Protein AF-A0A7V7UW98-F1 (afdb_monomer_lite)

Organism: NCBI:txid1071718

Foldseek 3Di:
DDDDDDDPPDPPPPDDPPDPDDDPDDDDDDCLVVLLVVLVVCVVVVVDDPVRSVVSVVVSVVVVVVVVVVVVVVVVVVPDPPDDDDPDPPDPPDDD

Sequence (96 aa):
MERQVENNLKTVIERSGNSDVDLTVNVDIDTTPIAYGILCSIFAKGDLTELELEKAIQKLDHLIDRDKNKKRRKKSEENKPKLYDFPQPPSRRNWF

Structure (mmCIF, N/CA/C/O backbone):
data_AF-A0A7V7UW98-F1
#
_entry.id   AF-A0A7V7UW98-F1
#
loop_
_atom_site.group_PDB
_atom_site.id
_atom_site.type_symbol
_atom_site.label_atom_id
_atom_site.label_alt_id
_atom_site.label_comp_id
_atom_site.label_asym_id
_atom_site.label_entity_id
_atom_site.label_seq_id
_atom_site.pdbx_PDB_ins_code
_atom_site.Cartn_x
_atom_site.Cartn_y
_atom_site.Cartn_z
_atom_site.occupancy
_atom_site.B_iso_or_equiv
_atom_site.auth_seq_id
_atom_site.auth_comp_id
_atom_site.auth_asym_id
_atom_site.auth_atom_id
_atom_site.pdbx_PDB_model_num
ATOM 1 N N . MET A 1 1 ? -16.646 3.275 -27.347 1.00 39.56 1 MET A N 1
ATOM 2 C CA . MET A 1 1 ? -15.632 4.070 -28.070 1.00 39.56 1 MET A CA 1
ATOM 3 C C . MET A 1 1 ? -14.443 4.190 -27.131 1.00 39.56 1 MET A C 1
ATOM 5 O O . MET A 1 1 ? -14.436 5.050 -26.261 1.00 39.56 1 MET A O 1
ATOM 9 N N . GLU A 1 2 ? -13.532 3.223 -27.189 1.00 42.47 2 GLU A N 1
ATOM 10 C CA . GLU A 1 2 ? -12.349 3.183 -26.324 1.00 42.47 2 GLU A CA 1
ATOM 11 C C . GLU A 1 2 ? -11.293 4.123 -26.914 1.00 42.47 2 GLU A C 1
ATOM 13 O O . GLU A 1 2 ? -10.982 4.040 -28.102 1.00 42.47 2 GLU A O 1
ATOM 18 N N . ARG A 1 3 ? -10.800 5.080 -26.119 1.00 51.31 3 ARG A N 1
ATOM 19 C CA . ARG A 1 3 ? -9.732 5.988 -26.553 1.00 51.31 3 ARG A CA 1
ATOM 20 C C 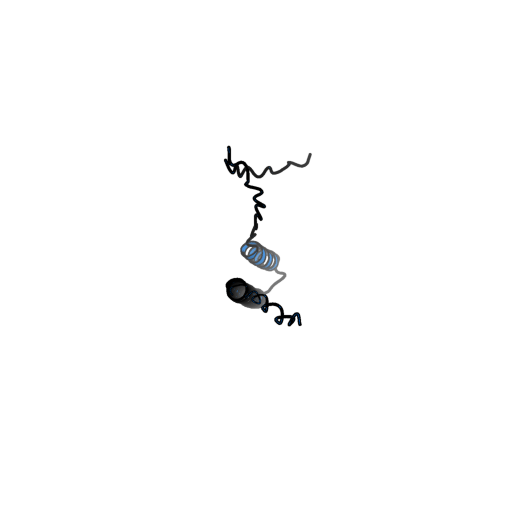. ARG A 1 3 ? -8.403 5.250 -26.449 1.00 51.31 3 ARG A C 1
ATOM 22 O O . ARG A 1 3 ? -7.991 4.892 -25.350 1.00 51.31 3 ARG A O 1
ATOM 29 N N . GLN A 1 4 ? -7.739 5.057 -27.582 1.00 43.28 4 GLN A N 1
ATOM 30 C CA . GLN A 1 4 ? -6.345 4.630 -27.613 1.00 43.28 4 GLN A CA 1
ATOM 31 C C . GLN A 1 4 ? -5.481 5.744 -27.008 1.00 43.28 4 GLN A C 1
ATOM 33 O O . GLN A 1 4 ? -5.516 6.887 -27.460 1.00 43.28 4 GLN A O 1
ATOM 38 N N . VAL A 1 5 ? -4.755 5.428 -25.937 1.00 58.25 5 VAL A N 1
ATOM 39 C CA . VAL A 1 5 ? -3.770 6.332 -25.334 1.00 58.25 5 VAL A CA 1
ATOM 40 C C . VAL A 1 5 ? -2.453 6.106 -26.070 1.00 58.25 5 VAL A C 1
ATOM 42 O O . VAL A 1 5 ? -1.757 5.125 -25.823 1.00 58.25 5 VAL A O 1
ATOM 45 N N . GLU A 1 6 ? -2.139 6.980 -27.022 1.00 50.03 6 GLU A N 1
ATOM 46 C CA . GLU A 1 6 ? -0.899 6.910 -27.797 1.00 50.03 6 GLU A CA 1
ATOM 47 C C . GLU A 1 6 ? 0.288 7.447 -26.984 1.00 50.03 6 GLU A C 1
ATOM 49 O O . GLU A 1 6 ? 0.286 8.589 -26.515 1.00 50.03 6 GLU A O 1
ATOM 54 N N . ASN A 1 7 ? 1.331 6.628 -26.829 1.00 55.56 7 ASN A N 1
ATOM 55 C CA . ASN A 1 7 ? 2.591 7.031 -26.211 1.00 55.56 7 ASN A CA 1
ATOM 56 C C . ASN A 1 7 ? 3.473 7.743 -27.256 1.00 55.56 7 ASN A C 1
ATOM 58 O O . ASN A 1 7 ? 4.039 7.110 -28.142 1.00 55.56 7 ASN A O 1
ATOM 62 N N . ASN A 1 8 ? 3.574 9.071 -27.151 1.00 53.59 8 ASN A N 1
ATOM 63 C CA . ASN A 1 8 ? 4.308 9.946 -28.075 1.00 53.59 8 ASN A CA 1
ATOM 64 C C . ASN A 1 8 ? 5.801 10.124 -27.708 1.00 53.59 8 ASN A C 1
ATOM 66 O O . ASN A 1 8 ? 6.347 11.224 -27.803 1.00 53.59 8 ASN A O 1
ATOM 70 N N . LEU A 1 9 ? 6.501 9.067 -27.291 1.00 56.97 9 LEU A N 1
ATOM 71 C CA . LEU A 1 9 ? 7.962 9.118 -27.152 1.00 56.97 9 LEU A CA 1
ATOM 72 C C . LEU A 1 9 ? 8.626 8.976 -28.533 1.00 56.97 9 LEU A C 1
ATOM 74 O O . LEU A 1 9 ? 9.037 7.893 -28.937 1.00 56.97 9 LEU A O 1
ATOM 78 N N . LYS A 1 10 ? 8.727 10.084 -29.279 1.00 54.53 10 LYS A N 1
ATOM 79 C CA . LYS A 1 10 ? 9.514 10.151 -30.522 1.00 54.53 10 LYS A CA 1
ATOM 80 C C . LYS A 1 10 ? 11.011 10.096 -30.203 1.00 54.53 10 LYS A C 1
ATOM 82 O O . LYS A 1 10 ? 11.624 11.121 -29.912 1.00 54.53 10 LYS A O 1
ATOM 87 N N . THR A 1 11 ? 11.620 8.917 -30.297 1.00 57.72 11 THR A N 1
ATOM 88 C CA . THR A 1 11 ? 13.079 8.778 -30.377 1.00 57.72 11 THR A CA 1
ATOM 89 C C . THR A 1 11 ? 13.518 9.045 -31.818 1.00 57.72 11 THR A C 1
ATOM 91 O O . THR A 1 11 ? 13.392 8.211 -32.709 1.00 57.72 11 THR A O 1
ATOM 94 N N . VAL A 1 12 ? 13.990 10.264 -32.074 1.00 53.06 12 VAL A N 1
ATOM 95 C CA . VAL A 1 12 ? 14.528 10.667 -33.379 1.00 53.06 12 VAL A CA 1
ATOM 96 C C . VAL A 1 12 ? 15.894 10.000 -33.566 1.00 53.06 12 VAL A C 1
ATOM 98 O O . VAL A 1 12 ? 16.904 10.498 -33.077 1.00 53.06 12 VAL A O 1
ATOM 101 N N . ILE A 1 13 ? 15.938 8.855 -34.249 1.00 59.56 13 ILE A N 1
ATOM 102 C CA . ILE A 1 13 ? 17.181 8.261 -34.761 1.00 59.56 13 ILE A CA 1
ATOM 103 C C . ILE A 1 13 ? 17.007 8.132 -36.268 1.00 59.56 13 ILE A C 1
ATOM 105 O O . ILE A 1 13 ? 16.453 7.160 -36.768 1.00 59.56 13 ILE A O 1
ATOM 109 N N . GLU A 1 14 ? 17.419 9.167 -36.996 1.00 53.34 14 GLU A N 1
ATOM 110 C CA . GLU A 1 14 ? 17.096 9.257 -38.419 1.00 53.34 14 GLU A CA 1
ATOM 111 C C . GLU A 1 14 ? 18.051 8.468 -39.323 1.00 53.34 14 GLU A C 1
ATOM 113 O O . GLU A 1 14 ? 17.611 8.091 -40.405 1.00 53.34 14 GLU A O 1
ATOM 118 N N . ARG A 1 15 ? 19.314 8.170 -38.949 1.00 51.53 15 ARG A N 1
ATOM 119 C CA . ARG A 1 15 ? 20.257 7.417 -39.821 1.00 51.53 15 ARG A CA 1
ATOM 120 C C . ARG A 1 15 ? 21.400 6.707 -39.065 1.00 51.53 15 ARG A C 1
ATOM 122 O O . ARG A 1 15 ? 22.380 7.352 -38.710 1.00 51.53 15 ARG A O 1
ATOM 129 N N . SER A 1 16 ? 21.345 5.379 -38.912 1.00 53.78 16 SER A N 1
ATOM 130 C CA . SER A 1 16 ? 22.542 4.537 -38.697 1.00 53.78 16 SER A CA 1
ATOM 131 C C . SER A 1 16 ? 22.310 3.108 -39.203 1.00 53.78 16 SER A C 1
ATOM 133 O O . SER A 1 16 ? 21.484 2.368 -38.682 1.00 53.78 16 SER A O 1
ATOM 135 N N . GLY A 1 17 ? 23.035 2.719 -40.254 1.00 59.66 17 GLY A N 1
ATOM 136 C CA . GLY A 1 17 ? 22.859 1.464 -40.999 1.00 59.66 17 GLY A CA 1
ATOM 137 C C . GLY A 1 17 ? 23.384 0.193 -40.320 1.00 59.66 17 GLY A C 1
ATOM 138 O O . GLY A 1 17 ? 23.835 -0.698 -41.024 1.00 59.66 17 GLY A O 1
ATOM 139 N N . ASN A 1 18 ? 23.359 0.111 -38.987 1.00 60.91 18 ASN A N 1
ATOM 140 C CA . ASN A 1 18 ? 23.666 -1.113 -38.226 1.00 60.91 18 ASN A CA 1
ATOM 141 C C . ASN A 1 18 ? 22.934 -1.181 -36.869 1.00 60.91 18 ASN A C 1
ATOM 143 O O . ASN A 1 18 ? 23.253 -2.022 -36.033 1.00 60.91 18 ASN A O 1
ATOM 147 N N . SER A 1 19 ? 22.000 -0.266 -36.601 1.00 58.53 19 SER A N 1
ATOM 148 C CA . SER A 1 19 ? 21.403 -0.109 -35.277 1.00 58.53 19 SER A CA 1
ATOM 149 C C . SER A 1 19 ? 20.105 -0.907 -35.155 1.00 58.53 19 SER A C 1
ATOM 151 O O . SER A 1 19 ? 19.021 -0.326 -35.159 1.00 58.53 19 SER A O 1
ATOM 153 N N . ASP A 1 20 ? 20.218 -2.229 -35.055 1.00 59.69 20 ASP A N 1
ATOM 154 C CA . ASP A 1 20 ? 19.151 -3.043 -34.467 1.00 59.69 20 ASP A CA 1
ATOM 155 C C . ASP A 1 20 ? 19.183 -2.787 -32.955 1.00 59.69 20 ASP A C 1
ATOM 157 O O . ASP A 1 20 ? 20.015 -3.324 -32.222 1.00 59.69 20 ASP A O 1
ATOM 161 N N . VAL A 1 21 ? 18.408 -1.796 -32.517 1.00 63.41 21 VAL A N 1
ATOM 162 C CA . VAL A 1 21 ? 18.370 -1.353 -31.122 1.00 63.41 21 VAL A CA 1
ATOM 163 C C . VAL A 1 21 ? 17.034 -1.780 -30.546 1.00 63.41 21 VAL A C 1
ATOM 165 O O . VAL A 1 21 ? 16.028 -1.087 -30.699 1.00 63.41 21 VAL A O 1
ATOM 168 N N . ASP A 1 22 ? 17.045 -2.904 -29.836 1.00 68.88 22 ASP A N 1
ATOM 169 C CA . ASP A 1 22 ? 15.925 -3.327 -29.006 1.00 68.88 22 ASP A CA 1
ATOM 170 C C . ASP A 1 22 ? 15.790 -2.380 -27.806 1.00 68.88 22 ASP A C 1
ATOM 172 O O . ASP A 1 22 ? 16.469 -2.497 -26.781 1.00 68.88 22 ASP A O 1
ATOM 176 N N . LEU A 1 23 ? 14.899 -1.396 -27.932 1.00 63.88 23 LEU A N 1
ATOM 177 C CA . LEU A 1 23 ? 14.536 -0.504 -26.837 1.00 63.88 23 LEU A CA 1
ATOM 178 C C . LEU A 1 23 ? 13.622 -1.247 -25.861 1.00 63.88 23 LEU A C 1
ATOM 180 O O . LEU A 1 23 ? 12.409 -1.327 -26.045 1.00 63.88 23 LEU A O 1
ATOM 184 N N . THR A 1 24 ? 14.199 -1.763 -24.778 1.00 72.50 24 THR A N 1
ATOM 185 C CA . THR A 1 24 ? 13.405 -2.278 -23.658 1.00 72.50 24 THR A CA 1
ATOM 186 C C . THR A 1 24 ? 12.944 -1.103 -22.794 1.00 72.50 24 THR A C 1
ATOM 188 O O . THR A 1 24 ? 13.688 -0.602 -21.950 1.00 72.50 24 THR A O 1
ATOM 191 N N . VAL A 1 25 ? 11.724 -0.615 -23.029 1.00 70.75 25 VAL A N 1
ATOM 192 C CA . VAL A 1 25 ? 11.128 0.452 -22.214 1.00 70.75 25 VAL A CA 1
ATOM 193 C C . VAL A 1 25 ? 10.527 -0.165 -20.953 1.00 70.75 25 VAL A C 1
ATOM 195 O O . VAL A 1 25 ? 9.455 -0.765 -20.990 1.00 70.75 25 VAL A O 1
ATOM 198 N N . ASN A 1 26 ? 11.213 -0.005 -19.822 1.00 73.31 26 ASN A N 1
ATOM 199 C CA . ASN A 1 26 ? 10.669 -0.380 -18.520 1.00 73.31 26 ASN A CA 1
ATOM 200 C C . ASN A 1 26 ? 9.774 0.752 -18.001 1.00 73.31 26 ASN A C 1
ATOM 202 O O . ASN A 1 26 ? 10.251 1.856 -17.741 1.00 73.31 26 ASN A O 1
ATOM 206 N N . VAL A 1 27 ? 8.477 0.475 -17.857 1.00 73.75 27 VAL A N 1
ATOM 207 C CA . VAL A 1 27 ? 7.508 1.401 -17.259 1.00 73.75 27 VAL A CA 1
ATOM 208 C C . VAL A 1 27 ? 7.282 0.992 -15.808 1.00 73.75 27 VAL A C 1
ATOM 210 O O . VAL A 1 27 ? 6.629 -0.014 -15.537 1.00 73.75 27 VAL A O 1
ATOM 213 N N . ASP A 1 28 ? 7.813 1.782 -14.878 1.00 75.94 28 ASP A N 1
ATOM 214 C CA . ASP A 1 28 ? 7.572 1.609 -13.446 1.00 75.94 28 ASP A CA 1
ATOM 215 C C . ASP A 1 28 ? 6.376 2.470 -13.015 1.00 75.94 28 ASP A C 1
ATOM 217 O O . ASP A 1 28 ? 6.402 3.696 -13.131 1.00 75.94 28 ASP A O 1
ATOM 221 N N . ILE A 1 29 ? 5.321 1.831 -12.504 1.00 81.31 29 ILE A N 1
ATOM 222 C CA . ILE A 1 29 ? 4.137 2.513 -11.964 1.00 81.31 29 ILE A CA 1
ATOM 223 C C . ILE A 1 29 ? 4.222 2.487 -10.437 1.00 81.31 29 ILE A C 1
ATOM 225 O O . ILE A 1 29 ? 4.239 1.413 -9.832 1.00 81.31 29 ILE A O 1
ATOM 229 N N . ASP A 1 30 ? 4.253 3.662 -9.804 1.00 85.00 30 ASP A N 1
ATOM 230 C CA . ASP A 1 30 ? 4.177 3.767 -8.346 1.00 85.00 30 ASP A CA 1
ATOM 231 C C . ASP A 1 30 ? 2.725 3.609 -7.873 1.00 85.00 30 ASP A C 1
ATOM 233 O O . ASP A 1 30 ? 1.877 4.481 -8.066 1.00 85.00 30 ASP A O 1
ATOM 237 N N . THR A 1 31 ? 2.432 2.469 -7.253 1.00 90.81 31 THR A N 1
ATOM 238 C CA . THR A 1 31 ? 1.103 2.139 -6.726 1.00 90.81 31 THR A CA 1
ATOM 239 C C . THR A 1 31 ? 0.938 2.491 -5.248 1.00 90.81 31 THR A C 1
ATOM 241 O O . THR A 1 31 ? -0.116 2.216 -4.674 1.00 90.81 31 THR A O 1
ATOM 244 N N . THR A 1 32 ? 1.951 3.080 -4.602 1.00 92.94 32 THR A N 1
ATOM 245 C CA . THR A 1 32 ? 1.885 3.407 -3.170 1.00 92.94 32 THR A CA 1
ATOM 246 C C . THR A 1 32 ? 0.770 4.400 -2.820 1.00 92.94 32 THR A C 1
ATOM 248 O O . THR A 1 32 ? 0.019 4.099 -1.889 1.00 92.94 32 THR A O 1
ATOM 251 N N . PRO A 1 33 ? 0.521 5.494 -3.576 1.00 93.94 33 PRO A N 1
ATOM 252 C CA . PRO A 1 33 ? -0.545 6.440 -3.236 1.00 93.94 33 PRO A CA 1
ATOM 253 C C . PRO A 1 33 ? -1.938 5.812 -3.350 1.00 93.94 33 PRO A C 1
ATOM 255 O O . PRO A 1 33 ? -2.835 6.128 -2.571 1.00 93.94 33 PRO A O 1
ATOM 258 N N . ILE A 1 34 ? -2.106 4.874 -4.291 1.00 94.56 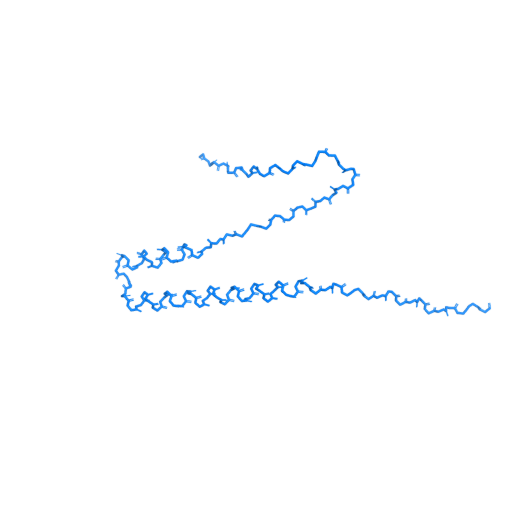34 ILE A N 1
ATOM 259 C CA . ILE A 1 34 ? -3.357 4.133 -4.486 1.00 94.56 34 ILE A CA 1
ATOM 260 C C . ILE A 1 34 ? -3.668 3.297 -3.239 1.00 94.56 34 ILE A C 1
ATOM 262 O O . ILE A 1 34 ? -4.803 3.298 -2.766 1.00 94.56 34 ILE A O 1
ATOM 266 N N . ALA A 1 35 ? -2.664 2.623 -2.671 1.00 95.31 35 ALA A N 1
ATOM 267 C CA . ALA A 1 35 ? -2.843 1.795 -1.482 1.00 95.31 35 ALA A CA 1
ATOM 268 C C . ALA A 1 35 ? -3.280 2.617 -0.254 1.00 95.31 35 ALA A C 1
ATOM 270 O O . ALA A 1 35 ? -4.233 2.226 0.422 1.00 95.31 35 ALA A O 1
ATOM 271 N N . TYR A 1 36 ? -2.662 3.779 -0.002 1.00 96.88 36 TYR A N 1
ATOM 272 C CA . TYR A 1 36 ? -3.122 4.677 1.068 1.00 96.88 36 TYR A CA 1
ATOM 273 C C . TYR A 1 36 ? -4.528 5.212 0.799 1.00 96.88 36 TYR A C 1
ATOM 275 O O . TYR A 1 36 ? -5.352 5.239 1.708 1.00 96.88 36 TYR A O 1
ATOM 283 N N . GLY A 1 37 ? -4.833 5.582 -0.449 1.00 96.81 37 GLY A N 1
ATOM 284 C CA . GLY A 1 37 ? -6.172 6.022 -0.839 1.00 96.81 37 GLY A CA 1
ATOM 285 C C . GLY A 1 37 ? -7.243 4.976 -0.528 1.00 96.81 37 GLY A C 1
ATOM 286 O O . GLY A 1 37 ? -8.295 5.315 0.012 1.00 96.81 37 GLY A O 1
ATOM 287 N N . ILE A 1 38 ? -6.956 3.696 -0.788 1.00 96.50 38 ILE A N 1
ATOM 288 C CA . ILE A 1 38 ? -7.854 2.589 -0.441 1.00 96.50 38 ILE A CA 1
ATOM 289 C C . ILE A 1 38 ? -8.042 2.497 1.079 1.00 96.50 38 ILE A C 1
ATOM 291 O O . ILE A 1 38 ? -9.186 2.452 1.528 1.00 96.50 38 ILE A O 1
ATOM 295 N N . LEU A 1 39 ? -6.970 2.528 1.876 1.00 96.62 39 LEU A N 1
ATOM 296 C CA . LEU A 1 39 ? -7.075 2.492 3.343 1.00 96.62 39 LEU A CA 1
ATOM 297 C C . LEU A 1 39 ? -7.916 3.653 3.890 1.00 96.62 39 LEU A C 1
ATOM 299 O O . LEU A 1 39 ? -8.838 3.429 4.674 1.00 96.62 39 LEU A O 1
ATOM 303 N N . CYS A 1 40 ? -7.668 4.873 3.410 1.00 96.31 40 CYS A N 1
ATOM 304 C CA . CYS A 1 40 ? -8.456 6.049 3.770 1.00 96.31 40 CYS A CA 1
ATOM 305 C C . CYS A 1 40 ? -9.922 5.911 3.344 1.00 96.31 40 CYS A C 1
ATOM 307 O O . CYS A 1 40 ? -10.810 6.315 4.087 1.00 96.31 40 CYS A O 1
ATOM 309 N N . SER A 1 41 ? -10.199 5.318 2.177 1.00 97.44 41 SER A N 1
ATOM 310 C CA . SER A 1 41 ? -11.574 5.096 1.712 1.00 97.44 41 SER A CA 1
ATOM 311 C C . SER A 1 41 ? -12.344 4.110 2.596 1.00 97.44 41 SER A C 1
ATOM 313 O O . SER A 1 41 ? -13.533 4.307 2.834 1.00 97.44 41 SER A O 1
ATOM 315 N N . ILE A 1 42 ? -11.674 3.072 3.107 1.00 96.38 42 ILE A N 1
ATOM 316 C CA . ILE A 1 42 ? -12.271 2.080 4.010 1.00 96.38 42 ILE A CA 1
ATOM 317 C C . ILE A 1 42 ? -12.503 2.709 5.389 1.00 96.38 42 ILE A C 1
ATOM 319 O O . ILE A 1 42 ? -13.573 2.551 5.968 1.00 96.38 42 ILE A O 1
ATOM 323 N N . PHE A 1 43 ? -11.545 3.494 5.885 1.00 97.19 43 PHE A N 1
ATOM 324 C CA . PHE A 1 43 ? -11.716 4.244 7.128 1.00 97.19 43 PHE A CA 1
ATOM 325 C C . PHE A 1 43 ? -12.860 5.259 7.047 1.00 97.19 43 PHE A C 1
ATOM 327 O O . PHE A 1 43 ? -13.702 5.312 7.937 1.00 97.19 43 PHE A O 1
ATOM 334 N N . ALA A 1 44 ? -12.960 6.006 5.945 1.00 96.38 44 ALA A N 1
ATOM 335 C CA . ALA A 1 44 ? -14.045 6.960 5.723 1.00 96.38 44 ALA A CA 1
ATOM 336 C C . ALA A 1 44 ? -15.432 6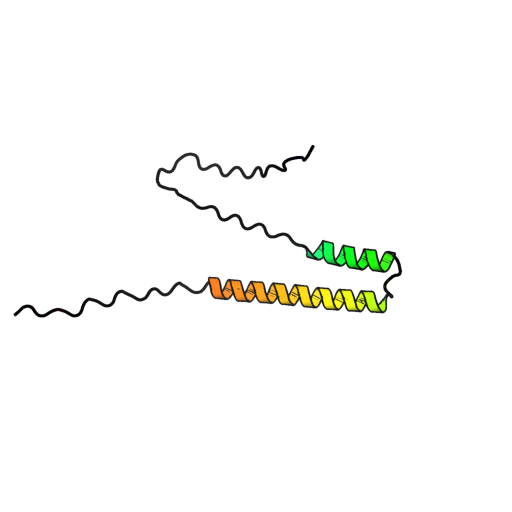.296 5.667 1.00 96.38 44 ALA A C 1
ATOM 338 O O . ALA A 1 44 ? -16.429 6.939 5.988 1.00 96.38 44 ALA A O 1
ATOM 339 N N . LYS A 1 45 ? -15.510 5.014 5.282 1.00 97.06 45 LYS A N 1
ATOM 340 C CA . LYS A 1 45 ? -16.748 4.223 5.349 1.00 97.06 45 LYS A CA 1
ATOM 341 C C . LYS A 1 45 ? -17.130 3.807 6.773 1.00 97.06 45 LYS A C 1
ATOM 343 O O . LYS A 1 45 ? -18.274 3.422 6.984 1.00 97.06 45 LYS A O 1
ATOM 348 N N . GLY A 1 46 ? -16.208 3.900 7.731 1.00 94.44 46 GLY A N 1
ATOM 349 C CA . GLY A 1 46 ? -16.400 3.440 9.107 1.00 94.44 46 GLY A CA 1
ATOM 350 C C . GLY A 1 46 ? -16.135 1.946 9.308 1.00 94.44 46 GLY A C 1
ATOM 351 O O . GLY A 1 46 ? -16.392 1.431 10.391 1.00 94.44 46 GLY A O 1
ATOM 352 N N . ASP A 1 47 ? -15.596 1.257 8.297 1.00 94.56 47 ASP A N 1
ATOM 353 C CA . ASP A 1 47 ? -15.282 -0.180 8.356 1.00 94.56 47 ASP A CA 1
ATOM 354 C C . ASP A 1 47 ? -13.977 -0.470 9.129 1.00 94.56 47 ASP A C 1
ATOM 356 O O . ASP A 1 47 ? -13.637 -1.627 9.372 1.00 94.56 47 ASP A O 1
ATOM 360 N N . LEU A 1 48 ? -13.225 0.576 9.489 1.00 94.25 48 LEU A N 1
ATOM 361 C CA . LEU A 1 48 ? -11.994 0.503 10.275 1.00 94.25 48 LEU A CA 1
ATOM 362 C C . LEU A 1 48 ? -12.064 1.468 11.452 1.00 94.25 48 LEU A C 1
ATOM 364 O O . LEU A 1 48 ? -12.455 2.626 11.302 1.00 94.25 48 LEU A O 1
ATOM 368 N N . THR A 1 49 ? -11.591 1.015 12.607 1.00 95.94 49 THR A N 1
ATOM 369 C CA . THR A 1 49 ? -11.277 1.907 13.725 1.00 95.94 49 THR A CA 1
ATOM 370 C C . THR A 1 49 ? -9.965 2.654 13.470 1.00 95.94 49 THR A C 1
ATOM 372 O O . THR A 1 49 ? -9.122 2.220 12.684 1.00 95.94 49 THR A O 1
ATOM 375 N N . GLU A 1 50 ? -9.754 3.775 14.161 1.00 95.38 50 GLU A N 1
ATOM 376 C CA . GLU A 1 50 ? -8.525 4.577 14.041 1.00 95.38 50 GLU A CA 1
ATOM 377 C C . GLU A 1 50 ? -7.263 3.750 14.342 1.00 95.38 50 GLU A C 1
ATOM 379 O O . GLU A 1 50 ? -6.275 3.804 13.611 1.00 95.38 50 GLU A O 1
ATOM 384 N N . LEU A 1 51 ? -7.340 2.884 15.355 1.00 97.06 51 LEU A N 1
ATOM 385 C CA . LEU A 1 51 ? -6.245 2.000 15.750 1.00 97.06 51 LEU A CA 1
ATOM 386 C C . LEU A 1 51 ? -5.961 0.905 14.707 1.00 97.06 51 LEU A C 1
ATOM 388 O O . LEU A 1 51 ? -4.815 0.485 14.532 1.00 97.06 51 LEU A O 1
ATOM 392 N N . GLU A 1 52 ? -6.984 0.419 14.003 1.00 96.44 52 GLU A N 1
ATOM 393 C CA . GLU A 1 52 ? -6.806 -0.533 12.901 1.00 96.44 52 GLU A CA 1
ATOM 394 C C . GLU A 1 52 ? -6.245 0.142 11.652 1.00 96.44 52 GLU A C 1
ATOM 396 O O . GLU A 1 52 ? -5.386 -0.442 10.987 1.00 96.44 52 GLU A O 1
ATOM 401 N N . LEU A 1 53 ? -6.670 1.375 11.363 1.00 96.69 53 LEU A N 1
ATOM 402 C CA . LEU A 1 53 ? -6.104 2.178 10.285 1.00 96.69 53 LEU A CA 1
ATOM 403 C C . LEU A 1 53 ? -4.609 2.416 10.516 1.00 96.69 53 LEU A C 1
ATOM 405 O O . LEU A 1 53 ? -3.808 2.173 9.615 1.00 96.69 53 LEU A O 1
ATOM 409 N N . GLU A 1 54 ? -4.216 2.834 11.720 1.00 97.50 54 GLU A N 1
ATOM 410 C CA . GLU A 1 54 ? -2.813 3.090 12.048 1.00 97.50 54 GLU A CA 1
ATOM 411 C C . GLU A 1 54 ? -1.956 1.825 11.878 1.00 97.50 54 GLU A C 1
ATOM 413 O O . GLU A 1 54 ? -0.913 1.847 11.220 1.00 97.50 54 GLU A O 1
ATOM 418 N N . LYS A 1 55 ? -2.438 0.677 12.374 1.00 97.75 55 LYS A N 1
ATOM 419 C CA . LYS A 1 55 ? -1.775 -0.621 12.166 1.00 97.75 55 LYS A CA 1
ATOM 420 C C . LYS A 1 55 ? -1.684 -1.000 10.687 1.00 97.75 55 LYS A C 1
ATOM 422 O O . LYS A 1 55 ? -0.678 -1.574 10.263 1.00 97.75 55 LYS A O 1
ATOM 427 N N . ALA A 1 56 ? -2.721 -0.719 9.899 1.00 96.88 56 ALA A N 1
ATOM 428 C CA . ALA A 1 56 ? -2.730 -0.999 8.468 1.00 96.88 56 ALA A CA 1
ATOM 429 C C . ALA A 1 56 ? -1.708 -0.134 7.715 1.00 96.88 56 ALA A C 1
ATOM 431 O O . ALA A 1 56 ? -0.976 -0.665 6.878 1.00 96.88 56 ALA A O 1
ATOM 432 N N . ILE A 1 57 ? -1.605 1.152 8.062 1.00 97.31 57 ILE A N 1
ATOM 433 C CA . ILE A 1 57 ? -0.604 2.085 7.526 1.00 97.31 57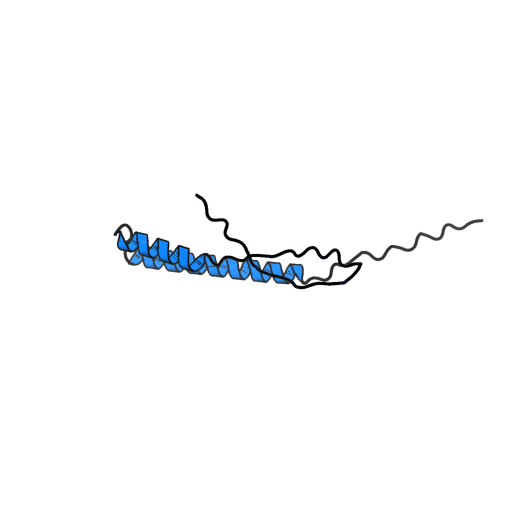 ILE A CA 1
ATOM 434 C C . ILE A 1 57 ? 0.809 1.599 7.861 1.00 97.31 57 ILE A C 1
ATOM 436 O O . ILE A 1 57 ? 1.607 1.387 6.952 1.00 97.31 57 ILE A O 1
ATOM 440 N N . GLN A 1 58 ? 1.094 1.291 9.130 1.00 97.81 58 GLN A N 1
ATOM 441 C CA . GLN A 1 58 ? 2.409 0.778 9.545 1.00 97.81 58 GLN A CA 1
ATOM 442 C C . GLN A 1 58 ? 2.795 -0.507 8.796 1.00 97.81 58 GLN A C 1
ATOM 444 O O . GLN A 1 58 ? 3.943 -0.698 8.383 1.00 97.81 58 GLN A O 1
ATOM 449 N N . LYS A 1 59 ? 1.830 -1.411 8.591 1.00 97.44 59 LYS A N 1
ATOM 450 C CA . LYS A 1 59 ? 2.060 -2.646 7.836 1.00 97.44 59 LYS A CA 1
ATOM 451 C C . LYS A 1 59 ? 2.323 -2.367 6.356 1.00 97.44 59 LYS A C 1
ATOM 453 O O . LYS A 1 59 ? 3.174 -3.035 5.766 1.00 97.44 59 LYS A O 1
ATOM 458 N N . LEU A 1 60 ? 1.606 -1.415 5.761 1.00 96.50 60 LEU A N 1
ATOM 459 C CA . LEU A 1 60 ? 1.811 -0.993 4.378 1.00 96.50 60 LEU A CA 1
ATOM 460 C C . LEU A 1 60 ? 3.211 -0.393 4.192 1.00 96.50 60 LEU A C 1
ATOM 462 O O . LEU A 1 60 ? 3.932 -0.834 3.297 1.00 96.50 60 LEU A O 1
ATOM 466 N N . ASP A 1 61 ? 3.635 0.504 5.082 1.00 96.50 61 ASP A N 1
ATOM 467 C CA . ASP A 1 61 ? 4.970 1.116 5.066 1.00 96.50 61 ASP A CA 1
ATOM 468 C C . ASP A 1 61 ? 6.069 0.050 5.101 1.00 96.50 61 ASP A C 1
ATOM 470 O O . ASP A 1 61 ? 6.972 0.025 4.260 1.00 96.50 61 ASP A O 1
ATOM 474 N N . HIS A 1 62 ? 5.939 -0.914 6.015 1.00 96.88 62 HIS A N 1
ATOM 475 C CA . HIS A 1 62 ? 6.888 -2.016 6.131 1.00 96.88 62 HIS A CA 1
ATOM 476 C C . HIS A 1 62 ? 6.957 -2.873 4.852 1.00 96.88 62 HIS A C 1
ATOM 478 O O . HIS A 1 62 ? 8.031 -3.338 4.454 1.00 96.88 62 HIS A O 1
ATOM 484 N N . LEU A 1 63 ? 5.824 -3.103 4.180 1.00 95.50 63 LEU A N 1
ATOM 485 C CA . LEU A 1 63 ? 5.796 -3.838 2.913 1.00 95.50 63 LEU A CA 1
ATOM 486 C C . LEU A 1 63 ? 6.478 -3.059 1.783 1.00 95.50 63 LEU A C 1
ATOM 488 O O . LEU A 1 63 ? 7.238 -3.661 1.018 1.00 95.50 63 LEU A O 1
ATOM 492 N N . ILE A 1 64 ? 6.245 -1.748 1.710 1.00 94.38 64 ILE A N 1
ATOM 493 C CA . ILE A 1 64 ? 6.869 -0.847 0.735 1.00 94.38 64 ILE A CA 1
ATOM 494 C C . ILE A 1 64 ? 8.389 -0.830 0.926 1.00 94.38 64 ILE A C 1
ATOM 496 O O . ILE A 1 64 ? 9.141 -1.003 -0.036 1.00 94.38 64 ILE A O 1
ATOM 500 N N . ASP A 1 65 ? 8.865 -0.688 2.160 1.00 94.19 65 ASP A N 1
ATOM 501 C CA . ASP A 1 65 ? 10.299 -0.670 2.455 1.00 94.19 65 ASP A CA 1
ATOM 502 C C . ASP A 1 65 ? 10.972 -2.013 2.176 1.00 94.19 65 ASP A C 1
ATOM 504 O O . ASP A 1 65 ? 12.083 -2.067 1.630 1.00 94.19 65 ASP A O 1
ATOM 508 N N . ARG A 1 66 ? 10.284 -3.122 2.463 1.00 94.44 66 ARG A N 1
ATOM 509 C CA . ARG A 1 66 ? 10.766 -4.454 2.092 1.00 94.44 66 ARG A CA 1
ATOM 510 C C . ARG A 1 66 ? 10.917 -4.600 0.576 1.00 94.44 66 ARG A C 1
ATOM 512 O O . ARG A 1 66 ? 11.918 -5.164 0.128 1.00 94.44 66 ARG A O 1
ATOM 519 N N . ASP A 1 67 ? 9.968 -4.094 -0.211 1.00 90.81 67 ASP A N 1
ATOM 520 C CA . ASP A 1 67 ? 10.049 -4.125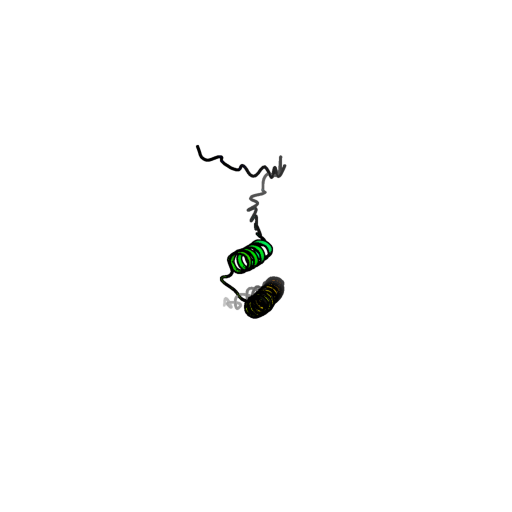 -1.676 1.00 90.81 67 ASP A CA 1
ATOM 521 C C . ASP A 1 67 ? 11.199 -3.255 -2.205 1.00 90.81 67 ASP A C 1
ATOM 523 O O . ASP A 1 67 ? 12.021 -3.724 -2.998 1.00 90.81 67 ASP A O 1
ATOM 527 N N . LYS A 1 68 ? 11.351 -2.029 -1.682 1.00 89.69 68 LYS A N 1
ATOM 528 C CA . LYS A 1 68 ? 12.488 -1.145 -1.999 1.00 89.69 68 LYS A CA 1
ATOM 529 C C . LYS A 1 68 ? 13.827 -1.834 -1.729 1.00 89.69 68 LYS A C 1
ATOM 531 O O . LYS A 1 68 ? 14.728 -1.801 -2.570 1.00 89.69 68 LYS A O 1
ATOM 536 N N . ASN A 1 69 ? 13.959 -2.507 -0.588 1.00 91.06 69 ASN A N 1
ATOM 537 C CA . ASN A 1 69 ? 15.170 -3.249 -0.239 1.00 91.06 69 ASN A CA 1
ATOM 538 C C . ASN A 1 69 ? 15.416 -4.446 -1.169 1.00 91.06 69 ASN A C 1
ATOM 540 O O . ASN A 1 69 ? 16.560 -4.696 -1.557 1.00 91.06 69 ASN A O 1
ATOM 544 N N . LYS A 1 70 ? 14.364 -5.159 -1.585 1.00 89.06 70 LYS A N 1
ATOM 545 C CA . LYS A 1 70 ? 14.472 -6.251 -2.563 1.00 89.06 70 LYS A CA 1
ATOM 546 C C . LYS A 1 70 ? 14.936 -5.740 -3.931 1.00 89.06 70 LYS A C 1
ATOM 548 O O . LYS A 1 70 ? 15.852 -6.323 -4.510 1.00 89.06 70 LYS A O 1
ATOM 553 N N . LYS A 1 71 ? 14.377 -4.623 -4.410 1.00 85.88 71 LYS A N 1
ATOM 554 C CA . LYS A 1 71 ? 14.801 -3.957 -5.655 1.00 85.88 71 LYS A CA 1
ATOM 555 C C . LYS A 1 71 ? 16.270 -3.529 -5.601 1.00 85.88 71 LYS A C 1
ATOM 557 O O . LYS A 1 71 ? 17.019 -3.797 -6.537 1.00 85.88 71 LYS A O 1
ATOM 562 N N . ARG A 1 72 ? 16.715 -2.945 -4.480 1.00 84.62 72 ARG A N 1
ATOM 563 C CA . ARG A 1 72 ? 18.129 -2.579 -4.259 1.00 84.62 72 ARG A CA 1
ATOM 564 C C . ARG A 1 72 ? 19.067 -3.785 -4.351 1.00 84.62 72 ARG A C 1
ATOM 566 O O . ARG A 1 72 ? 20.088 -3.703 -5.027 1.00 84.62 72 ARG A O 1
ATOM 573 N N . ARG A 1 73 ? 18.709 -4.908 -3.716 1.00 83.00 73 ARG A N 1
ATOM 574 C CA . ARG A 1 73 ? 19.495 -6.153 -3.787 1.00 83.00 73 ARG A CA 1
ATOM 575 C C . ARG A 1 73 ? 19.583 -6.688 -5.215 1.00 83.00 73 ARG A C 1
ATOM 577 O O . ARG A 1 73 ? 20.682 -6.966 -5.680 1.00 83.00 73 ARG A O 1
ATOM 584 N N . LYS A 1 74 ? 18.462 -6.744 -5.938 1.00 80.38 74 LYS A N 1
ATOM 585 C CA . LYS A 1 74 ? 18.440 -7.220 -7.328 1.00 80.38 74 LYS A CA 1
ATOM 586 C C . LYS A 1 74 ? 19.334 -6.372 -8.243 1.00 80.38 74 LYS A C 1
ATOM 588 O O . LYS A 1 74 ? 20.158 -6.915 -8.968 1.00 80.38 74 LYS A O 1
ATOM 593 N N . LYS A 1 75 ? 19.276 -5.042 -8.109 1.00 75.94 75 LYS A N 1
ATOM 594 C CA . LYS A 1 75 ? 20.153 -4.121 -8.852 1.00 75.94 75 LYS A CA 1
ATOM 595 C C . LYS A 1 75 ? 21.643 -4.377 -8.581 1.00 75.94 75 LYS A C 1
ATOM 597 O O . LYS A 1 75 ? 22.468 -4.263 -9.481 1.00 75.94 75 LYS A O 1
ATOM 602 N N . SER A 1 76 ? 22.004 -4.736 -7.347 1.00 72.50 76 SER A N 1
ATOM 603 C CA . SER A 1 76 ? 23.393 -5.078 -7.009 1.00 72.50 76 SER A CA 1
ATOM 604 C C . SER A 1 76 ? 23.864 -6.410 -7.610 1.00 72.50 76 SER A C 1
ATOM 606 O O . SER A 1 76 ? 25.051 -6.562 -7.882 1.00 72.50 76 SER A O 1
ATOM 608 N N . GLU A 1 77 ? 22.956 -7.360 -7.855 1.00 70.69 77 GLU A N 1
ATOM 609 C CA . GLU A 1 77 ? 23.269 -8.622 -8.537 1.00 70.69 77 GLU A CA 1
ATOM 610 C C . GLU A 1 77 ? 23.419 -8.439 -10.049 1.00 70.69 77 GLU A C 1
ATOM 612 O O . GLU A 1 77 ? 24.328 -9.017 -10.640 1.00 70.69 77 GLU A O 1
ATOM 617 N N . GLU A 1 78 ? 22.586 -7.592 -10.655 1.00 66.69 78 GLU A N 1
ATOM 618 C CA . GLU A 1 78 ? 22.656 -7.240 -12.081 1.00 66.69 78 GLU A CA 1
ATOM 619 C C . GLU A 1 78 ? 23.956 -6.496 -12.442 1.00 66.69 78 GLU A C 1
ATOM 621 O O . GLU A 1 78 ? 24.456 -6.633 -13.555 1.00 66.69 78 GLU A O 1
ATOM 626 N N . ASN A 1 79 ? 24.554 -5.773 -11.488 1.00 66.06 79 ASN A N 1
ATOM 627 C CA . ASN A 1 79 ? 25.829 -5.069 -11.669 1.00 66.06 79 ASN A CA 1
ATOM 628 C C . ASN A 1 79 ? 27.078 -5.968 -11.566 1.00 66.06 79 ASN A C 1
ATOM 630 O O . ASN A 1 79 ? 28.200 -5.458 -11.610 1.00 66.06 79 ASN A O 1
ATOM 634 N N . LYS A 1 80 ? 26.931 -7.289 -11.414 1.00 71.25 80 LYS A N 1
ATOM 635 C CA . LYS A 1 80 ? 28.084 -8.197 -11.465 1.00 71.25 80 LYS A CA 1
ATOM 636 C C . LYS A 1 80 ? 28.528 -8.356 -12.927 1.00 71.25 80 LYS A C 1
ATOM 638 O O . LYS A 1 80 ? 27.689 -8.674 -13.772 1.00 71.25 80 LYS A O 1
ATOM 643 N N . PRO A 1 81 ? 29.819 -8.156 -13.257 1.00 70.62 81 PRO A N 1
ATOM 644 C CA . PRO A 1 81 ? 30.299 -8.394 -14.612 1.00 70.62 81 PRO A CA 1
ATOM 645 C C . PRO A 1 81 ? 30.015 -9.849 -14.994 1.00 70.62 81 PRO A C 1
ATOM 647 O O . PRO A 1 81 ? 30.298 -10.763 -14.216 1.00 70.62 81 PRO A O 1
ATOM 650 N N . LYS A 1 82 ? 29.439 -10.068 -16.183 1.00 71.88 82 LYS A N 1
ATOM 651 C CA . LYS A 1 82 ? 29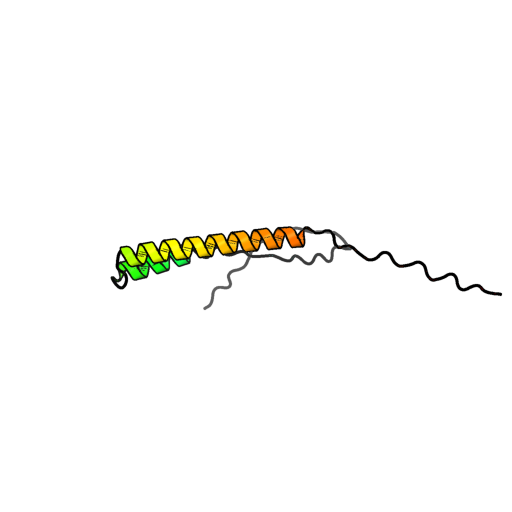.267 -11.415 -16.736 1.00 71.88 82 LYS A CA 1
ATOM 652 C C . LYS A 1 82 ? 30.661 -12.006 -16.939 1.00 71.88 82 LYS A C 1
ATOM 654 O O . LYS A 1 82 ? 31.372 -11.603 -17.858 1.00 71.88 82 LYS A O 1
ATOM 659 N N . LEU A 1 83 ? 31.072 -12.900 -16.043 1.00 70.25 83 LEU A N 1
ATOM 660 C CA . LEU A 1 83 ? 32.313 -13.647 -16.187 1.00 70.25 83 LEU A CA 1
ATOM 661 C C . LEU A 1 83 ? 32.074 -14.677 -17.294 1.00 70.25 83 LEU A C 1
ATOM 663 O O . LEU A 1 83 ? 31.289 -15.605 -17.113 1.00 70.25 83 LEU A O 1
ATOM 667 N N . TYR A 1 84 ? 32.676 -14.464 -18.459 1.00 74.62 84 TYR A N 1
ATOM 668 C CA . TYR A 1 84 ? 32.729 -15.491 -19.490 1.00 74.62 84 TYR A CA 1
ATOM 669 C C . TYR A 1 84 ? 33.934 -16.375 -19.210 1.00 74.62 84 TYR A C 1
ATOM 671 O O . TYR A 1 84 ? 35.032 -15.866 -18.968 1.00 74.62 84 TYR A O 1
ATOM 679 N N . ASP A 1 85 ? 33.731 -17.686 -19.263 1.00 76.31 85 ASP A N 1
ATOM 680 C CA . ASP A 1 85 ? 34.847 -18.616 -19.248 1.00 76.31 85 ASP A CA 1
ATOM 681 C C . ASP A 1 85 ? 35.699 -18.351 -20.489 1.00 76.31 85 ASP A C 1
ATOM 683 O O . ASP A 1 85 ? 35.217 -18.399 -21.625 1.00 76.31 85 ASP A O 1
ATOM 687 N N . PHE A 1 86 ? 36.973 -18.026 -20.271 1.00 74.25 86 PHE A N 1
ATOM 688 C CA . PHE A 1 86 ? 37.915 -17.917 -21.372 1.00 74.25 86 PHE A CA 1
ATOM 689 C C . PHE A 1 86 ? 37.987 -19.279 -22.070 1.00 74.25 86 PHE A C 1
ATOM 691 O O . PHE A 1 86 ? 38.145 -20.296 -21.383 1.00 74.25 86 PHE A O 1
ATOM 698 N N . PRO A 1 87 ? 37.877 -19.332 -23.410 1.00 73.31 87 PRO A N 1
ATOM 699 C CA . PRO A 1 87 ? 37.982 -20.589 -24.127 1.00 73.31 87 PRO A CA 1
ATOM 700 C C . PRO A 1 87 ? 39.334 -21.221 -23.797 1.00 73.31 87 PRO A C 1
ATOM 702 O O . PRO A 1 87 ? 40.390 -20.650 -24.074 1.00 73.31 87 PRO A O 1
ATOM 705 N N . GLN A 1 88 ? 39.288 -22.393 -23.162 1.00 71.25 88 GLN A N 1
ATOM 706 C CA . GLN A 1 88 ? 40.469 -23.206 -22.902 1.00 71.25 88 GLN A CA 1
ATOM 707 C C . GLN A 1 88 ? 41.144 -23.469 -24.257 1.00 71.25 88 GLN A C 1
ATOM 709 O O . GLN A 1 88 ? 40.464 -23.943 -25.176 1.00 71.25 88 GLN A O 1
ATOM 714 N N . PRO A 1 89 ? 42.441 -23.148 -24.432 1.00 72.44 89 PRO A N 1
ATOM 715 C CA . PRO A 1 89 ? 43.113 -23.433 -25.688 1.00 72.44 89 PRO A CA 1
ATOM 716 C C . PRO A 1 89 ? 43.013 -24.940 -25.957 1.00 72.44 89 PRO A C 1
ATOM 718 O O . PRO A 1 89 ? 43.208 -25.734 -25.029 1.00 72.44 89 PRO A O 1
ATOM 721 N N . PRO A 1 90 ? 42.688 -25.362 -27.193 1.00 70.88 90 PRO A N 1
ATOM 722 C CA . PRO A 1 90 ? 42.584 -26.777 -27.499 1.00 70.88 90 PRO A CA 1
ATOM 723 C C . PRO A 1 90 ? 43.915 -27.446 -27.158 1.00 70.88 90 PRO A C 1
ATOM 725 O O . PRO A 1 90 ? 44.978 -26.976 -27.573 1.00 70.88 90 PRO A O 1
ATOM 728 N N . SER A 1 91 ? 43.844 -28.527 -26.374 1.00 70.50 91 SER A N 1
ATOM 729 C CA . SER A 1 91 ? 44.993 -29.378 -26.065 1.00 70.50 91 SER A CA 1
ATOM 730 C C . SER A 1 91 ? 45.745 -29.657 -27.363 1.00 70.50 91 SER A C 1
ATOM 732 O O . SER A 1 91 ? 45.150 -30.148 -28.328 1.00 70.50 91 SER A O 1
ATOM 734 N N . ARG A 1 92 ? 47.021 -29.248 -27.416 1.00 62.94 92 ARG A N 1
ATOM 735 C CA . ARG A 1 92 ? 47.873 -29.381 -28.601 1.00 62.94 92 ARG A CA 1
ATOM 736 C C . ARG A 1 92 ? 47.894 -30.852 -28.995 1.00 62.94 92 ARG A C 1
ATOM 738 O O . ARG A 1 92 ? 48.552 -31.668 -28.357 1.00 62.94 92 ARG A O 1
ATOM 745 N N . ARG A 1 93 ? 47.135 -31.196 -30.032 1.00 61.78 93 ARG A N 1
ATOM 746 C CA . ARG A 1 93 ? 47.164 -32.523 -30.633 1.00 61.78 93 ARG A CA 1
ATOM 747 C C . ARG A 1 93 ? 48.538 -32.644 -31.283 1.00 61.78 93 ARG A C 1
ATOM 749 O O . ARG A 1 93 ? 48.801 -31.951 -32.260 1.00 61.78 93 ARG A O 1
ATOM 756 N N . ASN A 1 94 ? 49.426 -33.436 -30.690 1.00 58.41 94 ASN A N 1
ATOM 757 C CA . ASN A 1 94 ? 50.721 -33.747 -31.283 1.00 58.41 94 ASN A CA 1
ATOM 758 C C . ASN A 1 94 ? 50.467 -34.527 -32.574 1.00 58.41 94 ASN A C 1
ATOM 760 O O . ASN A 1 94 ? 49.913 -35.626 -32.539 1.00 58.41 94 ASN A O 1
ATOM 764 N N . TRP A 1 95 ? 50.836 -33.928 -33.698 1.00 55.47 95 TRP A N 1
ATOM 765 C CA . TRP A 1 95 ? 50.985 -34.646 -34.954 1.00 55.47 95 TRP A CA 1
ATOM 766 C C . TRP A 1 95 ? 52.402 -35.216 -34.948 1.00 55.47 95 TRP A C 1
ATOM 768 O O . TRP A 1 95 ? 53.352 -34.466 -34.723 1.00 55.47 95 TRP A O 1
ATOM 778 N N . PHE A 1 96 ? 52.488 -36.544 -35.061 1.00 48.16 96 PHE A N 1
ATOM 779 C CA . PHE A 1 96 ? 53.734 -37.284 -35.260 1.00 48.16 96 PHE A CA 1
ATOM 780 C C . PHE A 1 96 ? 54.481 -36.787 -36.499 1.00 48.16 96 PHE A C 1
ATOM 782 O O . PHE A 1 96 ? 53.793 -36.409 -37.476 1.00 48.16 96 PHE A O 1
#

pLDDT: mean 77.66, std 17.27, range [39.56, 97.81]

Radius of gyration: 26.32 Å; chains: 1; bounding box: 70×48×57 Å

InterPro domains:
  IPR059670 YurS, helical domain [PF27320] (31-84)

Secondary structure (DSSP, 8-state):
-PPP------------TT-------------HHHHHHHHHHHHHHTSS-HHHHHHHHHHHHHHHHHHHHHHHHHHHHHTS---PPPPPPP------